Protein AF-A0A090E0K5-F1 (afdb_monomer)

Radius of gyration: 21.13 Å; Cα contacts (8 Å, |Δi|>4): 98; chains: 1; bounding box: 53×40×54 Å

Structure (mmCIF, N/CA/C/O backbone):
data_AF-A0A090E0K5-F1
#
_entry.id   AF-A0A090E0K5-F1
#
loop_
_atom_site.group_PDB
_atom_site.id
_atom_site.type_symbol
_atom_site.label_atom_id
_atom_site.label_alt_id
_atom_site.label_comp_id
_atom_site.label_asym_id
_atom_site.label_entity_id
_atom_site.label_seq_id
_atom_site.pdbx_PDB_ins_code
_atom_site.Cartn_x
_atom_site.Cartn_y
_atom_site.Cartn_z
_atom_site.occupancy
_atom_site.B_iso_or_equiv
_atom_site.auth_seq_id
_atom_site.auth_comp_id
_atom_site.auth_asym_id
_atom_site.auth_atom_id
_atom_site.pdbx_PDB_model_num
ATOM 1 N N . MET A 1 1 ? -35.723 11.360 20.457 1.00 36.31 1 MET A N 1
ATOM 2 C CA . MET A 1 1 ? -34.484 10.671 20.884 1.00 36.31 1 MET A CA 1
ATOM 3 C C . MET A 1 1 ? -33.407 11.726 21.116 1.00 36.31 1 MET A C 1
ATOM 5 O O . MET A 1 1 ? -32.764 12.157 20.170 1.00 36.31 1 MET A O 1
ATOM 9 N N . ALA A 1 2 ? -33.311 12.247 22.342 1.00 37.19 2 ALA A N 1
ATOM 10 C CA . ALA A 1 2 ? -32.417 13.352 22.689 1.00 37.19 2 ALA A CA 1
ATOM 11 C C . ALA A 1 2 ? -30.976 12.847 22.875 1.00 37.19 2 ALA A C 1
ATOM 13 O O . ALA A 1 2 ? -30.721 11.990 23.718 1.00 37.19 2 ALA A O 1
ATOM 14 N N . GLY A 1 3 ? -30.039 13.375 22.085 1.00 41.12 3 GLY A N 1
ATOM 15 C CA . GLY A 1 3 ? -28.610 13.133 22.258 1.00 41.12 3 GLY A CA 1
ATOM 16 C C . GLY A 1 3 ? -28.070 13.953 23.426 1.00 41.12 3 GLY A C 1
ATOM 17 O O . GLY A 1 3 ? -28.142 15.181 23.412 1.00 41.12 3 GLY A O 1
ATOM 18 N N . ALA A 1 4 ? -27.518 13.285 24.437 1.00 50.44 4 ALA A N 1
ATOM 19 C CA . ALA A 1 4 ? -26.828 13.937 25.540 1.00 50.44 4 ALA A CA 1
ATOM 20 C C . ALA A 1 4 ? -25.561 14.640 25.019 1.00 50.44 4 ALA A C 1
ATOM 22 O O . ALA A 1 4 ? -24.502 14.028 24.881 1.00 50.44 4 ALA A O 1
ATOM 23 N N . GLN A 1 5 ? -25.653 15.942 24.738 1.00 51.16 5 GLN A N 1
ATOM 24 C CA . GLN A 1 5 ? -24.487 16.806 24.550 1.00 51.16 5 GLN A CA 1
ATOM 25 C C . GLN A 1 5 ? -23.802 17.009 25.910 1.00 51.16 5 GLN A C 1
ATOM 27 O O . GLN A 1 5 ? -23.955 18.023 26.588 1.00 51.16 5 GLN A O 1
ATOM 32 N N . GLY A 1 6 ? -23.083 15.977 26.351 1.00 51.41 6 GLY A N 1
ATOM 33 C CA . GLY A 1 6 ? -22.316 15.989 27.588 1.00 51.41 6 GLY A CA 1
ATOM 34 C C . GLY A 1 6 ? -21.228 17.065 27.559 1.00 51.41 6 GLY A C 1
ATOM 35 O O . GLY A 1 6 ? -20.588 17.306 26.535 1.00 51.41 6 GLY A O 1
ATOM 36 N N . LYS A 1 7 ? -20.993 17.692 28.718 1.00 59.66 7 LYS A N 1
ATOM 37 C CA . LYS A 1 7 ? -19.996 18.744 29.005 1.00 59.66 7 LYS A CA 1
ATOM 38 C C . LYS A 1 7 ? -18.533 18.258 28.886 1.00 59.66 7 LYS A C 1
ATOM 40 O O . LYS A 1 7 ? -17.721 18.507 29.772 1.00 59.66 7 LYS A O 1
ATOM 45 N N . ILE A 1 8 ? -18.172 17.567 27.806 1.00 58.88 8 ILE A N 1
ATOM 46 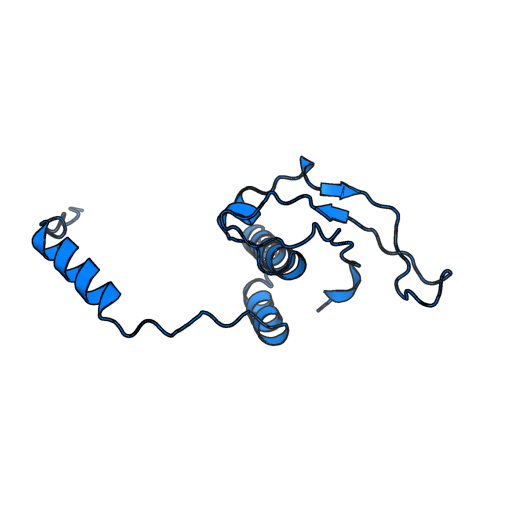C CA . ILE A 1 8 ? -16.827 17.005 27.566 1.00 58.88 8 ILE A CA 1
ATOM 47 C C . ILE A 1 8 ? -15.886 18.055 26.931 1.00 58.88 8 ILE A C 1
ATOM 49 O O . ILE A 1 8 ? -14.670 17.887 26.878 1.00 58.88 8 ILE A O 1
ATOM 53 N N . GLN A 1 9 ? -16.426 19.197 26.496 1.00 57.66 9 GLN A N 1
ATOM 54 C CA . GLN A 1 9 ? -15.669 20.285 25.860 1.00 57.66 9 GLN A CA 1
ATOM 55 C C . GLN A 1 9 ? -15.094 21.323 26.843 1.00 57.66 9 GLN A C 1
ATOM 57 O O . GLN A 1 9 ? -14.633 22.382 26.428 1.00 57.66 9 GLN A O 1
ATOM 62 N N . ARG A 1 10 ? -15.098 21.060 28.158 1.00 63.25 10 ARG A N 1
ATOM 63 C CA . ARG A 1 10 ? -14.445 21.959 29.125 1.00 63.25 10 ARG A CA 1
ATOM 64 C C . ARG A 1 10 ? -12.927 21.916 28.917 1.00 63.25 10 ARG A C 1
ATOM 66 O O . ARG A 1 10 ? -12.338 20.837 28.917 1.00 63.25 10 ARG A O 1
ATOM 73 N N . ALA A 1 11 ? -12.290 23.081 28.774 1.00 67.88 11 ALA A N 1
ATOM 74 C CA . ALA A 1 11 ? -10.861 23.206 28.455 1.00 67.88 11 ALA A CA 1
ATOM 75 C C . ALA A 1 11 ? -9.943 22.388 29.388 1.00 67.88 11 ALA A C 1
ATOM 77 O O . ALA A 1 11 ? -8.974 21.792 28.920 1.00 67.88 11 ALA A O 1
ATOM 78 N N . GLY A 1 12 ? -10.297 22.285 30.677 1.00 71.50 12 GLY A N 1
ATOM 79 C CA . GLY A 1 12 ? -9.576 21.480 31.673 1.00 71.50 12 GLY A CA 1
ATOM 80 C C . GLY A 1 12 ? -9.653 19.961 31.457 1.00 71.50 12 GLY A C 1
ATOM 81 O O . GLY A 1 12 ? -8.705 19.240 31.746 1.00 71.50 12 GLY A O 1
ATOM 82 N N . LEU A 1 13 ? -10.753 19.455 30.894 1.00 71.69 13 LEU A N 1
ATOM 83 C CA . LEU A 1 13 ? -10.902 18.034 30.560 1.00 71.69 13 LEU A CA 1
ATOM 84 C C . LEU A 1 13 ? -10.087 17.679 29.313 1.00 71.69 13 LEU A C 1
ATOM 86 O O . LEU A 1 13 ? -9.411 16.655 29.276 1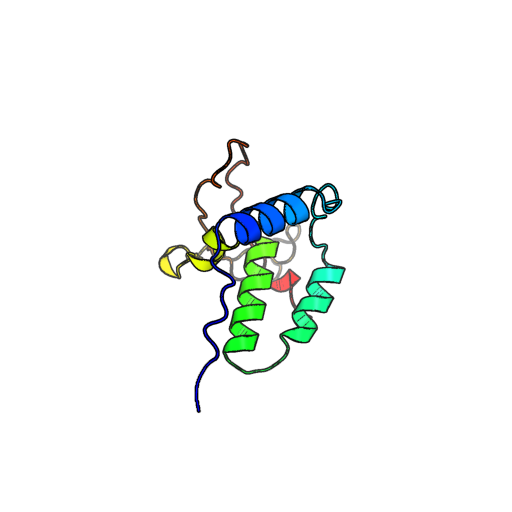.00 71.69 13 LEU A O 1
ATOM 90 N N . GLN A 1 14 ? -10.082 18.559 28.312 1.00 70.94 14 GLN A N 1
ATOM 91 C CA . GLN A 1 14 ? -9.277 18.380 27.101 1.00 70.94 14 GLN A CA 1
ATOM 92 C C . GLN A 1 14 ? -7.771 18.459 27.390 1.00 70.94 14 GLN A C 1
ATOM 94 O O . GLN A 1 14 ? -6.986 17.711 26.802 1.00 70.94 14 GLN A O 1
ATOM 99 N N . SER A 1 15 ? -7.346 19.338 28.304 1.00 75.44 15 SER A N 1
ATOM 100 C CA . SER A 1 15 ? -5.952 19.392 28.755 1.00 75.44 15 SER A CA 1
ATOM 101 C C . SER A 1 15 ? -5.571 18.154 29.568 1.00 75.44 15 SER A C 1
ATOM 103 O O . SER A 1 15 ? -4.506 17.593 29.312 1.00 75.44 15 SER A O 1
ATOM 105 N N . ALA A 1 16 ? -6.453 17.661 30.443 1.00 77.50 16 ALA A N 1
ATOM 106 C CA . ALA A 1 16 ? -6.251 16.410 31.174 1.00 77.50 16 ALA A CA 1
ATOM 107 C C . ALA A 1 16 ? -6.127 15.197 30.233 1.00 77.50 16 ALA A C 1
ATOM 109 O O . ALA A 1 16 ? -5.188 14.418 30.373 1.00 77.50 16 ALA A O 1
ATOM 110 N N . PHE A 1 17 ? -6.979 15.077 29.206 1.00 71.06 17 PHE A N 1
ATOM 111 C CA . PHE A 1 17 ? -6.858 14.027 28.183 1.00 71.06 17 PHE A CA 1
ATOM 112 C C . PHE A 1 17 ? -5.547 14.123 27.396 1.00 71.06 17 PHE A C 1
ATOM 114 O O . PHE A 1 17 ? -4.884 13.111 27.160 1.00 71.06 17 PHE A O 1
ATOM 121 N N . LYS A 1 18 ? -5.129 15.334 27.008 1.00 72.06 18 LYS A N 1
ATOM 122 C CA . LYS A 1 18 ? -3.832 15.546 26.347 1.00 72.06 18 LYS A CA 1
ATOM 123 C C . LYS A 1 18 ? -2.673 15.147 27.258 1.00 72.06 18 LYS A C 1
ATOM 125 O O . LYS A 1 18 ? -1.746 14.493 26.781 1.00 72.06 18 LYS A O 1
ATOM 130 N N . LEU A 1 19 ? -2.729 15.497 28.541 1.00 76.44 19 LEU A N 1
ATOM 131 C CA . LEU A 1 19 ? -1.700 15.149 29.516 1.00 76.44 19 LEU A CA 1
ATOM 132 C C . LEU A 1 19 ? -1.642 13.632 29.733 1.00 76.44 19 LEU A C 1
ATOM 134 O O . LEU A 1 19 ? -0.573 13.047 29.597 1.00 76.44 19 LEU A O 1
ATOM 138 N N . ALA A 1 20 ? -2.792 12.981 29.918 1.00 74.06 20 ALA A N 1
ATOM 139 C CA . ALA A 1 20 ? -2.907 11.528 30.024 1.00 74.06 20 ALA A CA 1
ATOM 140 C C . ALA A 1 20 ? -2.382 10.810 28.767 1.00 74.06 20 ALA A C 1
ATOM 142 O O . ALA A 1 20 ? -1.651 9.830 28.869 1.00 74.06 20 ALA A O 1
ATOM 143 N N . SER A 1 21 ? -2.664 11.334 27.569 1.00 67.12 21 SER A N 1
ATOM 144 C CA . SER A 1 21 ? -2.170 10.759 26.306 1.00 67.12 21 SER A CA 1
ATOM 145 C C . SER A 1 21 ? -0.647 10.849 26.130 1.00 67.12 21 SER A C 1
ATOM 147 O O . SER A 1 21 ? -0.065 10.054 25.391 1.00 67.12 21 SER A O 1
ATOM 149 N N . ARG A 1 22 ? -0.004 11.830 26.780 1.00 63.81 22 ARG A N 1
ATOM 150 C CA . ARG A 1 22 ? 1.456 12.017 26.788 1.00 63.81 22 ARG A CA 1
ATOM 151 C C . ARG A 1 22 ? 2.127 11.229 27.911 1.00 63.81 22 ARG A C 1
ATOM 153 O O . ARG A 1 22 ? 3.234 10.748 27.707 1.00 63.81 22 ARG A O 1
ATOM 160 N N . ALA A 1 23 ? 1.462 11.135 29.063 1.00 67.38 23 ALA A N 1
ATOM 161 C CA . ALA A 1 23 ? 1.920 10.405 30.241 1.00 67.38 23 ALA A CA 1
ATOM 162 C C . ALA A 1 23 ? 1.768 8.886 30.083 1.00 67.38 23 ALA A C 1
ATOM 164 O O . ALA A 1 23 ? 2.541 8.129 30.661 1.00 67.38 23 ALA A O 1
ATOM 165 N N . SER A 1 24 ? 0.808 8.436 29.266 1.00 62.28 24 SER A N 1
ATOM 166 C CA . SER A 1 24 ? 0.753 7.051 28.806 1.00 62.28 24 SER A CA 1
ATOM 167 C C . SER A 1 24 ? 2.103 6.691 28.191 1.00 62.28 24 SER A C 1
ATOM 169 O O . SER A 1 24 ? 2.575 7.384 27.285 1.00 62.28 24 SER A O 1
ATOM 171 N N . ALA A 1 25 ? 2.725 5.626 28.705 1.00 55.81 25 ALA A N 1
ATOM 172 C CA . ALA A 1 25 ? 3.984 5.079 28.223 1.00 55.81 25 ALA A CA 1
ATOM 173 C C . ALA A 1 25 ? 3.826 4.654 26.758 1.00 55.81 25 ALA A C 1
ATOM 175 O O . ALA A 1 25 ? 3.521 3.508 26.435 1.00 55.81 25 ALA A O 1
ATOM 176 N N . ARG A 1 26 ? 3.966 5.618 25.846 1.00 55.28 26 ARG A N 1
ATOM 177 C CA . ARG A 1 26 ? 3.783 5.396 24.422 1.00 55.28 26 ARG A CA 1
ATOM 178 C C . ARG A 1 26 ? 4.926 4.491 23.975 1.00 55.28 26 ARG A C 1
ATOM 180 O O . ARG A 1 26 ? 6.078 4.925 24.065 1.00 55.28 26 ARG A O 1
ATOM 187 N N . PRO A 1 27 ? 4.648 3.264 23.502 1.00 59.97 27 PRO A N 1
ATOM 188 C CA . PRO A 1 27 ? 5.700 2.336 23.120 1.00 59.97 27 PRO A CA 1
ATOM 189 C C . PRO A 1 27 ? 6.652 3.021 22.132 1.00 59.97 27 PRO A C 1
ATOM 191 O O . PRO A 1 27 ? 6.224 3.638 21.148 1.00 59.97 27 PRO A O 1
ATOM 194 N N . ARG A 1 28 ? 7.948 2.988 22.466 1.00 57.31 28 ARG A N 1
ATOM 195 C CA . ARG A 1 28 ? 9.031 3.609 21.698 1.00 57.31 28 ARG A CA 1
ATOM 196 C C . ARG A 1 28 ? 9.086 2.968 20.313 1.00 57.31 28 ARG A C 1
ATOM 198 O O . ARG A 1 28 ? 9.583 1.862 20.156 1.00 57.31 28 ARG A O 1
ATOM 205 N N . GLY A 1 29 ? 8.586 3.702 19.320 1.00 57.50 29 GLY A N 1
ATOM 206 C CA . GLY A 1 29 ? 8.636 3.333 17.908 1.00 57.50 29 GLY A CA 1
ATOM 207 C C . GLY A 1 29 ? 7.615 2.263 17.521 1.00 57.50 29 GLY A C 1
ATOM 208 O O . GLY A 1 29 ? 7.494 1.216 18.146 1.00 57.50 29 GLY A O 1
ATOM 209 N N . ARG A 1 30 ? 6.871 2.512 16.443 1.00 65.06 30 ARG A N 1
ATOM 210 C CA . ARG A 1 30 ? 6.099 1.446 15.797 1.00 65.06 30 ARG A CA 1
ATOM 211 C C . ARG A 1 30 ? 7.085 0.598 15.001 1.00 65.06 30 ARG A C 1
ATOM 213 O O . ARG A 1 30 ? 7.792 1.151 14.160 1.00 65.06 30 ARG A O 1
ATOM 220 N N . LYS A 1 31 ? 7.146 -0.705 15.282 1.00 74.81 31 LYS A N 1
ATOM 221 C CA . LYS A 1 31 ? 7.887 -1.656 14.445 1.00 74.81 31 LYS A CA 1
ATOM 222 C C . LYS A 1 31 ? 7.289 -1.639 13.035 1.00 74.81 31 LYS A C 1
ATOM 224 O O . LYS A 1 31 ? 6.089 -1.403 12.877 1.00 74.81 31 LYS A O 1
ATOM 229 N N . ALA A 1 32 ? 8.133 -1.827 12.025 1.00 81.56 32 ALA A N 1
ATOM 230 C CA . ALA A 1 32 ? 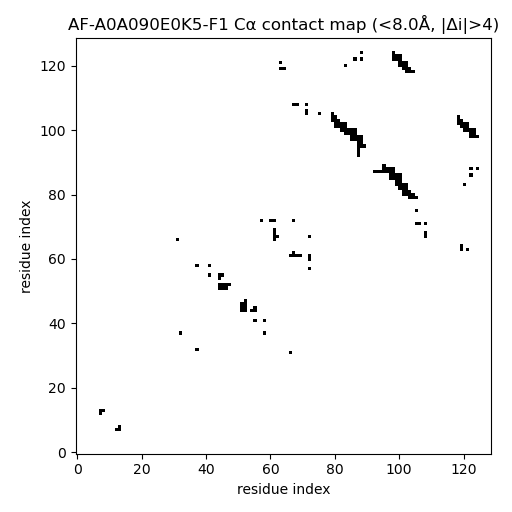7.653 -1.981 10.659 1.00 81.56 32 ALA A CA 1
ATOM 231 C C . ALA A 1 32 ? 6.792 -3.248 10.562 1.00 81.56 32 ALA A C 1
ATOM 233 O O . ALA A 1 32 ? 7.068 -4.239 11.236 1.00 81.56 32 ALA A O 1
ATOM 234 N N . VAL A 1 33 ? 5.747 -3.193 9.740 1.00 85.69 33 VAL A N 1
ATOM 235 C CA . VAL A 1 33 ? 4.957 -4.378 9.393 1.00 85.69 33 VAL A CA 1
ATOM 236 C C . VAL A 1 33 ? 5.845 -5.294 8.553 1.00 85.69 33 VAL A C 1
ATOM 238 O O . VAL A 1 33 ? 6.469 -4.827 7.602 1.00 85.69 33 VAL A O 1
ATOM 241 N N . THR A 1 34 ? 5.922 -6.568 8.920 1.00 89.88 34 THR A N 1
ATOM 242 C CA . THR A 1 34 ? 6.648 -7.625 8.202 1.00 89.88 34 THR A CA 1
ATOM 243 C C . THR A 1 34 ? 5.692 -8.441 7.323 1.00 89.88 34 THR A C 1
ATOM 245 O O . THR A 1 34 ? 4.472 -8.270 7.398 1.00 89.88 34 THR A O 1
ATOM 248 N N . ALA A 1 35 ? 6.231 -9.281 6.432 1.00 90.44 35 ALA A N 1
ATOM 249 C CA . ALA A 1 35 ? 5.442 -9.993 5.419 1.00 90.44 35 ALA A CA 1
ATOM 250 C C . ALA A 1 35 ? 4.388 -10.946 6.021 1.00 90.44 35 ALA A C 1
ATOM 252 O O . ALA A 1 35 ? 3.272 -11.030 5.521 1.00 90.44 35 ALA A O 1
ATOM 253 N N . ASP A 1 36 ? 4.710 -11.599 7.134 1.00 92.31 36 ASP A N 1
ATOM 254 C CA . ASP A 1 36 ? 3.825 -12.459 7.929 1.00 92.31 36 ASP A CA 1
ATOM 255 C C . ASP A 1 36 ? 2.641 -11.688 8.539 1.00 92.31 36 ASP A C 1
ATOM 257 O O . ASP A 1 36 ? 1.482 -12.113 8.460 1.00 92.31 36 ASP A O 1
ATOM 261 N N . ILE A 1 37 ? 2.915 -10.502 9.089 1.00 91.94 37 ILE A N 1
ATOM 262 C CA . ILE A 1 37 ? 1.876 -9.620 9.628 1.00 91.94 37 ILE A CA 1
ATOM 263 C C . ILE A 1 37 ? 0.984 -9.126 8.487 1.00 91.94 37 ILE A C 1
ATOM 265 O O . ILE A 1 37 ? -0.239 -9.128 8.619 1.00 91.94 37 ILE A O 1
ATOM 269 N N . LEU A 1 38 ? 1.572 -8.743 7.349 1.00 93.50 38 LEU A N 1
ATOM 270 C CA . LEU A 1 38 ? 0.810 -8.345 6.168 1.00 93.50 38 LEU A CA 1
ATOM 271 C C . LEU A 1 38 ? -0.093 -9.481 5.674 1.00 93.50 38 LEU A C 1
ATOM 273 O O . LEU A 1 38 ? -1.275 -9.242 5.453 1.00 93.50 38 LEU A O 1
ATOM 277 N N . ALA A 1 39 ? 0.421 -10.707 5.558 1.00 94.81 39 ALA A N 1
ATOM 278 C CA . ALA A 1 39 ? -0.371 -11.868 5.155 1.00 94.81 39 ALA A CA 1
ATOM 279 C C . ALA A 1 39 ? -1.573 -12.089 6.087 1.00 94.81 39 ALA A C 1
ATOM 281 O O . ALA A 1 39 ? -2.677 -12.375 5.630 1.00 94.81 39 ALA A O 1
ATOM 282 N N . THR A 1 40 ? -1.386 -11.879 7.392 1.00 95.06 40 THR A N 1
ATOM 283 C CA . THR A 1 40 ? -2.472 -11.954 8.380 1.00 95.06 40 THR A CA 1
ATOM 284 C C . THR A 1 40 ? -3.525 -10.864 8.160 1.00 95.06 40 THR A C 1
ATOM 286 O O . THR A 1 40 ? -4.718 -11.150 8.204 1.00 95.06 40 THR A O 1
ATOM 289 N N . LEU A 1 41 ? -3.112 -9.626 7.867 1.00 93.44 41 LEU A N 1
ATOM 290 C CA . LEU A 1 41 ? -4.038 -8.527 7.565 1.00 93.44 41 LEU A CA 1
ATOM 291 C C . LEU A 1 41 ? -4.815 -8.762 6.264 1.00 93.44 41 LEU A C 1
ATOM 293 O O . LEU A 1 41 ? -6.007 -8.482 6.210 1.00 93.44 41 LEU A O 1
ATOM 297 N N . LEU A 1 42 ? -4.169 -9.313 5.233 1.00 95.12 42 LEU A N 1
ATOM 298 C CA . LEU A 1 42 ? -4.820 -9.598 3.951 1.00 95.12 42 LEU A CA 1
ATOM 299 C C . LEU A 1 42 ? -5.929 -10.649 4.087 1.00 95.12 42 LEU A C 1
ATOM 301 O O . LEU A 1 42 ? -6.932 -10.550 3.386 1.00 95.12 42 LEU A O 1
ATOM 305 N N . LYS A 1 43 ? -5.804 -11.601 5.024 1.00 95.50 43 LYS A N 1
ATOM 306 C CA . LYS A 1 43 ? -6.875 -12.568 5.333 1.00 95.50 43 LYS A CA 1
ATOM 307 C C . LYS A 1 43 ? -8.142 -11.893 5.860 1.00 95.50 43 LYS A C 1
ATOM 309 O O . LYS A 1 43 ? -9.237 -12.370 5.584 1.00 95.50 43 LYS A O 1
ATOM 314 N N . ALA A 1 44 ? -8.010 -10.781 6.585 1.00 93.31 44 ALA A N 1
ATOM 315 C CA . ALA A 1 44 ? -9.163 -10.014 7.052 1.00 93.31 44 ALA A CA 1
ATOM 316 C C . ALA A 1 44 ? -9.877 -9.260 5.912 1.00 93.31 44 ALA A C 1
ATOM 318 O O . ALA A 1 44 ? -11.057 -8.955 6.039 1.00 93.31 44 ALA A O 1
ATOM 319 N N . CYS A 1 45 ? -9.183 -9.001 4.797 1.00 93.00 45 CYS A N 1
ATOM 320 C CA . CYS A 1 45 ? -9.704 -8.337 3.596 1.00 93.00 45 CYS A CA 1
ATOM 321 C C . CYS A 1 45 ? -9.922 -9.328 2.432 1.00 93.00 45 CYS A C 1
ATOM 323 O O . CYS A 1 45 ? -9.732 -8.971 1.271 1.00 93.00 45 CYS A O 1
ATOM 325 N N . ALA A 1 46 ? -10.255 -10.589 2.726 1.00 91.62 46 ALA A N 1
ATOM 326 C CA . ALA A 1 46 ? -10.366 -11.653 1.721 1.00 91.62 46 ALA A CA 1
ATOM 327 C C . ALA A 1 46 ? -11.731 -11.724 1.004 1.00 91.62 46 ALA A C 1
ATOM 329 O O . ALA A 1 46 ? -11.933 -12.611 0.179 1.00 91.62 46 ALA A O 1
ATOM 330 N N . GLY A 1 47 ? -12.672 -10.833 1.324 1.00 92.50 47 GLY A N 1
ATOM 331 C CA . GLY A 1 47 ? -13.987 -10.799 0.686 1.00 92.50 47 GLY A CA 1
ATOM 332 C C . GLY A 1 47 ? -13.966 -10.219 -0.732 1.00 92.50 47 GLY A C 1
ATOM 333 O O . GLY A 1 47 ? -13.016 -9.563 -1.153 1.00 92.50 47 GLY A O 1
ATOM 334 N N . GLU A 1 48 ? -15.058 -10.432 -1.463 1.00 92.12 48 GLU A N 1
ATOM 335 C CA . GLU A 1 48 ? -15.249 -9.914 -2.829 1.00 92.12 48 GLU A CA 1
ATOM 336 C C . GLU A 1 48 ? -15.944 -8.545 -2.862 1.00 92.12 48 GLU A C 1
ATOM 338 O O . GLU A 1 48 ? -16.210 -7.982 -3.924 1.00 92.12 48 GLU A O 1
ATOM 343 N N . LYS A 1 49 ? -16.259 -7.972 -1.695 1.00 95.31 49 LYS A N 1
ATOM 344 C CA . LYS A 1 49 ? -16.861 -6.641 -1.637 1.00 95.31 49 LYS A CA 1
ATOM 345 C C . LYS A 1 49 ? -15.839 -5.616 -2.116 1.00 95.31 49 LYS A C 1
ATOM 347 O O . LYS A 1 49 ? -14.653 -5.708 -1.810 1.00 95.31 49 LYS A O 1
ATOM 352 N N . LEU A 1 50 ? -16.319 -4.550 -2.757 1.00 95.69 50 LEU A N 1
ATOM 353 C CA . LEU A 1 50 ? -15.464 -3.443 -3.208 1.00 95.69 50 LEU A CA 1
ATOM 354 C C . LEU A 1 50 ? -14.600 -2.857 -2.080 1.00 95.69 50 LEU A C 1
ATOM 356 O O . LEU A 1 50 ? -13.489 -2.392 -2.326 1.00 95.69 50 LEU A O 1
ATOM 360 N N . ILE A 1 51 ? -15.102 -2.887 -0.843 1.00 95.25 51 ILE A N 1
ATOM 361 C CA . ILE A 1 51 ? -14.371 -2.400 0.327 1.00 95.25 51 ILE A CA 1
ATOM 362 C C . ILE A 1 51 ? -13.163 -3.285 0.660 1.00 95.25 51 ILE A C 1
ATOM 364 O O . ILE A 1 51 ? -12.091 -2.758 0.944 1.00 95.25 51 ILE A O 1
ATOM 368 N N . ASP A 1 52 ? -13.315 -4.602 0.536 1.00 94.75 52 ASP A N 1
ATOM 369 C CA . ASP A 1 52 ? -12.275 -5.584 0.832 1.00 94.75 52 ASP A CA 1
ATOM 370 C C . ASP A 1 52 ? -11.184 -5.529 -0.242 1.00 94.75 52 ASP A C 1
ATOM 372 O O . ASP A 1 52 ? -9.998 -5.444 0.077 1.00 94.75 52 ASP A O 1
ATOM 376 N N . VAL A 1 53 ? -11.585 -5.442 -1.518 1.00 94.31 53 VAL A N 1
ATOM 377 C CA . VAL A 1 53 ? -10.667 -5.248 -2.653 1.00 94.31 53 VAL A CA 1
ATOM 378 C C . VAL A 1 53 ? -9.872 -3.952 -2.494 1.00 94.31 53 VAL A C 1
ATOM 380 O O . VAL A 1 53 ? -8.649 -3.947 -2.645 1.00 94.31 53 VAL A O 1
ATOM 383 N N . ARG A 1 54 ? -10.540 -2.847 -2.136 1.00 93.12 54 ARG A N 1
ATOM 384 C CA . ARG A 1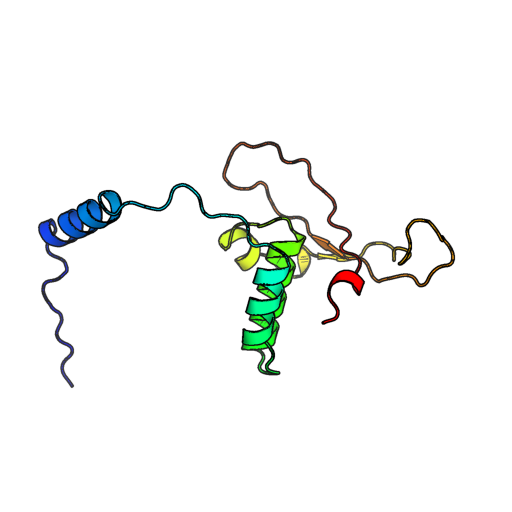 54 ? -9.882 -1.560 -1.878 1.00 93.12 54 ARG A CA 1
ATOM 385 C C . ARG A 1 54 ? -8.860 -1.681 -0.753 1.00 93.12 54 ARG A C 1
ATOM 387 O O . ARG A 1 54 ? -7.723 -1.242 -0.916 1.00 93.12 54 ARG A O 1
ATOM 394 N N . ASP A 1 55 ? -9.255 -2.248 0.379 1.00 94.00 55 ASP A N 1
ATOM 395 C CA . ASP A 1 55 ? -8.404 -2.319 1.564 1.00 94.00 55 ASP A CA 1
ATOM 396 C C . ASP A 1 55 ? -7.203 -3.247 1.322 1.00 94.00 55 ASP A C 1
ATOM 398 O O . ASP A 1 55 ? -6.073 -2.900 1.679 1.00 94.00 55 ASP A O 1
ATOM 402 N N . ARG A 1 56 ? -7.401 -4.350 0.587 1.00 94.44 56 ARG A N 1
ATOM 403 C CA . ARG A 1 56 ? -6.324 -5.223 0.106 1.00 94.44 56 ARG A CA 1
ATOM 404 C C . ARG A 1 56 ? -5.336 -4.460 -0.778 1.00 94.44 56 ARG A C 1
ATOM 406 O O . ARG A 1 56 ? -4.133 -4.489 -0.515 1.00 94.44 56 ARG A O 1
ATOM 413 N N . THR A 1 57 ? -5.825 -3.728 -1.780 1.00 92.75 57 THR A N 1
ATOM 414 C C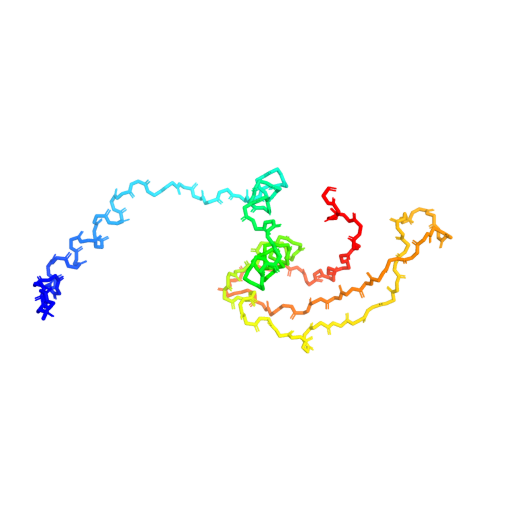A . THR A 1 57 ? -4.976 -2.924 -2.672 1.00 92.75 57 THR A CA 1
ATOM 415 C C . THR A 1 57 ? -4.216 -1.842 -1.906 1.00 92.75 57 THR A C 1
ATOM 417 O O . THR A 1 57 ? -3.024 -1.644 -2.149 1.00 92.75 57 THR A O 1
ATOM 420 N N . LEU A 1 58 ? -4.848 -1.175 -0.935 1.00 91.94 58 LEU A N 1
ATOM 421 C CA . LEU A 1 58 ? -4.195 -0.162 -0.100 1.00 91.94 58 LEU A CA 1
ATOM 422 C C . LEU A 1 58 ? -3.065 -0.756 0.750 1.00 91.94 58 LEU A C 1
ATOM 424 O O . LEU A 1 58 ? -1.987 -0.160 0.826 1.00 91.94 58 LEU A O 1
ATOM 428 N N . LEU A 1 59 ? -3.285 -1.922 1.364 1.00 92.44 59 LEU A N 1
ATOM 429 C CA . LEU A 1 59 ? -2.272 -2.619 2.162 1.00 92.44 59 LEU A CA 1
ATOM 430 C C . LEU A 1 59 ? -1.067 -3.031 1.309 1.00 92.44 59 LEU A C 1
ATOM 432 O O . LEU A 1 59 ? 0.074 -2.736 1.674 1.00 92.44 59 LEU A O 1
ATOM 436 N N . LEU A 1 60 ? -1.321 -3.651 0.154 1.00 92.44 60 LEU A N 1
ATOM 437 C CA . LEU A 1 60 ? -0.279 -4.089 -0.776 1.00 92.44 60 LEU A CA 1
ATOM 438 C C . LEU A 1 60 ? 0.525 -2.909 -1.324 1.00 92.44 60 LEU A C 1
ATOM 440 O O . LEU A 1 60 ? 1.755 -2.906 -1.255 1.00 92.44 60 LEU A O 1
ATOM 444 N N . THR A 1 61 ? -0.159 -1.862 -1.785 1.00 90.69 61 THR A N 1
ATOM 445 C CA . THR A 1 61 ? 0.484 -0.664 -2.346 1.00 90.69 61 THR A CA 1
ATOM 446 C C . THR A 1 61 ? 1.334 0.053 -1.296 1.00 90.69 61 THR A C 1
ATOM 448 O O . THR A 1 61 ? 2.473 0.451 -1.563 1.00 90.69 61 THR A O 1
ATOM 451 N N . ALA A 1 62 ? 0.827 0.201 -0.068 1.00 90.50 62 ALA A N 1
ATOM 452 C CA . ALA A 1 62 ? 1.566 0.834 1.022 1.00 90.50 62 ALA A CA 1
ATOM 453 C C . ALA A 1 62 ? 2.820 0.038 1.419 1.00 90.50 62 ALA A C 1
ATOM 455 O O . ALA A 1 62 ? 3.857 0.638 1.713 1.00 90.50 62 ALA A O 1
ATOM 456 N N . PHE A 1 63 ? 2.739 -1.295 1.414 1.00 91.19 63 PHE A N 1
ATOM 457 C CA . PHE A 1 63 ? 3.869 -2.164 1.726 1.00 91.19 63 PHE A CA 1
ATOM 458 C C . PHE A 1 63 ? 4.925 -2.153 0.612 1.00 91.19 63 PHE A C 1
ATOM 460 O O . PHE A 1 63 ? 6.090 -1.864 0.884 1.00 91.19 63 PHE A O 1
ATOM 467 N N . ALA A 1 64 ? 4.515 -2.366 -0.643 1.00 88.88 64 ALA A N 1
ATOM 468 C CA . ALA A 1 64 ? 5.404 -2.407 -1.809 1.00 88.88 64 ALA A CA 1
ATOM 469 C C . ALA A 1 64 ? 6.161 -1.085 -2.039 1.00 88.88 64 ALA A C 1
ATOM 471 O O . ALA A 1 64 ? 7.326 -1.079 -2.431 1.00 88.88 64 ALA A O 1
ATOM 472 N N . SER A 1 65 ? 5.530 0.047 -1.715 1.00 87.00 65 SER A N 1
ATOM 473 C CA . SER A 1 65 ? 6.139 1.385 -1.793 1.00 87.00 65 SER A CA 1
ATOM 474 C C . SER A 1 65 ? 7.070 1.739 -0.615 1.00 87.00 65 SER A C 1
ATOM 476 O O . SER A 1 65 ? 7.585 2.865 -0.523 1.00 87.00 65 SER A O 1
ATOM 478 N N . GLY A 1 66 ? 7.300 0.797 0.306 1.00 85.69 66 GLY A N 1
ATOM 479 C CA . GLY A 1 66 ? 8.218 0.947 1.435 1.00 85.69 66 GLY A CA 1
ATOM 480 C C . GLY A 1 66 ? 7.615 1.652 2.650 1.00 85.69 66 GLY A C 1
ATOM 481 O O . GLY A 1 66 ? 8.299 2.441 3.302 1.00 85.69 66 GLY A O 1
ATOM 482 N N . GLY A 1 67 ? 6.337 1.409 2.952 1.00 83.62 67 GLY A N 1
ATOM 483 C CA . GLY A 1 67 ? 5.689 1.904 4.171 1.00 83.62 67 GLY A CA 1
ATOM 484 C C . GLY A 1 67 ? 5.344 3.392 4.114 1.00 83.62 67 GLY A C 1
ATOM 485 O O . GLY A 1 67 ? 5.611 4.147 5.055 1.00 83.62 67 GLY A O 1
ATOM 486 N N . ARG A 1 68 ? 4.772 3.836 2.992 1.00 85.38 68 ARG A N 1
ATOM 487 C CA . ARG A 1 68 ? 4.374 5.237 2.783 1.00 85.38 68 ARG A CA 1
ATOM 488 C C . ARG A 1 68 ? 3.326 5.681 3.791 1.00 85.38 68 ARG A C 1
ATOM 490 O O . ARG A 1 68 ? 2.576 4.886 4.360 1.00 85.38 68 ARG A O 1
ATOM 497 N N . ARG A 1 69 ? 3.258 6.991 4.035 1.00 84.06 69 ARG A N 1
ATOM 498 C CA . ARG A 1 69 ? 2.266 7.536 4.965 1.00 84.06 69 ARG A CA 1
ATOM 499 C C . ARG A 1 69 ? 0.866 7.342 4.403 1.00 84.06 69 ARG A C 1
ATOM 501 O O . ARG A 1 69 ? 0.639 7.518 3.212 1.00 84.06 69 ARG A O 1
ATOM 508 N N . ARG A 1 70 ? -0.095 7.114 5.298 1.00 88.44 70 ARG A N 1
ATOM 509 C CA . ARG A 1 70 ? -1.521 6.989 4.954 1.00 88.44 70 ARG A CA 1
ATOM 510 C C . ARG A 1 70 ? -2.030 8.133 4.075 1.00 88.44 70 ARG A C 1
ATOM 512 O O . ARG A 1 70 ? -2.762 7.876 3.137 1.00 88.44 70 ARG A O 1
ATOM 519 N N . SER A 1 71 ? -1.617 9.373 4.348 1.00 87.62 71 SER A N 1
ATOM 520 C CA . SER A 1 71 ? -2.020 10.543 3.555 1.00 87.62 71 SER A CA 1
ATOM 521 C C . SER A 1 71 ? -1.433 10.562 2.143 1.00 87.62 71 SER A C 1
ATOM 523 O O . SER A 1 71 ? -2.016 11.179 1.269 1.00 87.62 71 SER A O 1
ATOM 525 N N . GLU A 1 72 ? -0.273 9.935 1.928 1.00 87.06 72 GLU A N 1
ATOM 526 C CA . GLU A 1 72 ? 0.341 9.829 0.598 1.00 87.06 72 GLU A CA 1
ATOM 52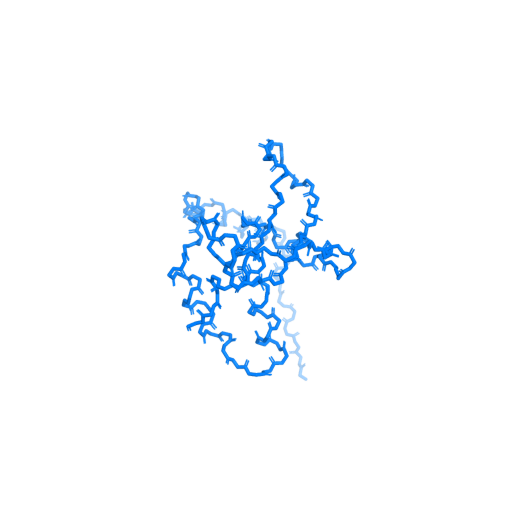7 C C . GLU A 1 72 ? -0.381 8.757 -0.222 1.00 87.06 72 GLU A C 1
ATOM 529 O O . GLU A 1 72 ? -0.752 9.007 -1.360 1.00 87.06 72 GLU A O 1
ATOM 534 N N . ILE A 1 73 ? -0.651 7.598 0.386 1.00 89.44 73 ILE A N 1
ATOM 535 C CA . ILE A 1 73 ? -1.376 6.502 -0.269 1.00 89.44 73 ILE A CA 1
ATOM 536 C C . ILE A 1 73 ? -2.840 6.871 -0.538 1.00 89.44 73 ILE A C 1
ATOM 538 O O . ILE A 1 73 ? -3.338 6.610 -1.622 1.00 89.44 73 ILE A O 1
ATOM 542 N N . ALA A 1 74 ? -3.526 7.524 0.404 1.00 87.81 74 ALA A N 1
ATOM 543 C CA . ALA A 1 74 ? -4.922 7.933 0.222 1.00 87.81 74 ALA A CA 1
ATOM 544 C C . ALA A 1 74 ? -5.107 9.033 -0.839 1.00 87.81 74 ALA A C 1
ATOM 546 O O . ALA A 1 74 ? -6.213 9.214 -1.336 1.00 87.81 74 ALA A O 1
ATOM 547 N N . ALA A 1 75 ? -4.047 9.782 -1.155 1.00 88.94 75 ALA A N 1
ATOM 548 C CA . ALA A 1 75 ? -4.056 10.802 -2.200 1.00 88.94 75 ALA A CA 1
ATOM 549 C C . ALA A 1 75 ? -3.543 10.279 -3.552 1.00 88.94 75 ALA A C 1
ATOM 551 O O . ALA A 1 75 ? -3.528 11.048 -4.511 1.00 88.94 75 ALA A O 1
ATOM 552 N N . LEU A 1 76 ? -3.102 9.015 -3.624 1.00 88.38 76 LEU A N 1
ATOM 553 C CA . LEU A 1 76 ? -2.618 8.400 -4.855 1.00 88.38 76 LEU A CA 1
ATOM 554 C C . LEU A 1 76 ? -3.759 8.311 -5.867 1.00 88.38 76 LEU A C 1
ATOM 556 O O . LEU A 1 76 ? -4.837 7.804 -5.554 1.00 88.38 76 LEU A O 1
ATOM 560 N N . ARG A 1 77 ? -3.501 8.784 -7.082 1.00 89.00 77 ARG A N 1
ATOM 561 C CA . ARG A 1 77 ? -4.450 8.714 -8.192 1.00 89.00 77 ARG A CA 1
ATOM 562 C C . ARG 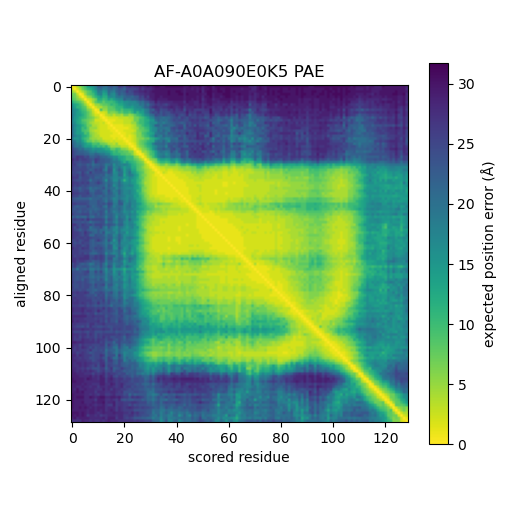A 1 77 ? -3.955 7.792 -9.299 1.00 89.00 77 ARG A C 1
ATOM 564 O O . ARG A 1 77 ? -2.757 7.526 -9.396 1.00 89.00 77 ARG A O 1
ATOM 571 N N . ALA A 1 78 ? -4.879 7.333 -10.139 1.00 87.56 78 ALA A N 1
ATOM 572 C CA . ALA A 1 78 ? -4.567 6.431 -11.242 1.00 87.56 78 ALA A CA 1
ATOM 573 C C . ALA A 1 78 ? -3.593 7.062 -12.250 1.00 87.56 78 ALA A C 1
ATOM 575 O O . ALA A 1 78 ? -2.725 6.371 -12.763 1.00 87.56 78 ALA A O 1
ATOM 576 N N . GLU A 1 79 ? -3.638 8.382 -12.449 1.00 89.44 79 GLU A N 1
ATOM 577 C CA . GLU A 1 79 ? -2.760 9.092 -13.394 1.00 89.44 79 GLU A CA 1
ATOM 578 C C . GLU A 1 79 ? -1.292 9.135 -12.931 1.00 89.44 79 GLU A C 1
ATOM 580 O O . GLU A 1 79 ? -0.398 9.530 -13.676 1.00 89.44 79 GLU A O 1
ATOM 585 N N . GLN A 1 80 ? -1.026 8.757 -11.678 1.00 88.50 80 GLN A N 1
ATOM 586 C CA . GLN A 1 80 ? 0.328 8.642 -11.137 1.00 88.50 80 GLN A CA 1
ATOM 587 C C . GLN A 1 80 ? 0.933 7.246 -11.339 1.00 88.50 80 GLN A C 1
ATOM 589 O O . GLN A 1 80 ? 2.101 7.046 -10.982 1.00 88.50 80 GLN A O 1
ATOM 594 N N . LEU A 1 81 ? 0.155 6.298 -11.874 1.00 88.38 81 LEU A N 1
ATOM 595 C CA . LEU A 1 81 ? 0.634 5.007 -12.350 1.00 88.38 81 LEU A CA 1
ATOM 596 C C . LEU A 1 81 ? 1.200 5.199 -13.756 1.00 88.38 81 LEU A C 1
ATOM 598 O O . LEU A 1 81 ? 0.559 5.795 -14.617 1.00 88.38 81 LEU A O 1
ATOM 602 N N . LYS A 1 82 ? 2.411 4.703 -13.979 1.00 90.19 82 LYS A N 1
ATOM 603 C CA . LYS A 1 82 ? 3.025 4.661 -15.303 1.00 90.19 82 LYS A CA 1
ATOM 604 C C . LYS A 1 82 ? 3.323 3.226 -15.671 1.00 90.19 82 LYS A C 1
ATOM 606 O O . LYS A 1 82 ? 4.072 2.562 -14.946 1.00 90.19 82 LYS A O 1
ATOM 611 N N . ASP A 1 83 ? 2.795 2.812 -16.813 1.00 89.94 83 ASP A N 1
ATOM 612 C CA . ASP A 1 83 ? 3.194 1.576 -17.467 1.00 89.94 83 ASP A CA 1
ATOM 613 C C . ASP A 1 83 ? 4.700 1.584 -17.730 1.00 89.94 83 ASP A C 1
ATOM 615 O O . ASP A 1 83 ? 5.320 2.616 -18.020 1.00 89.94 83 ASP A O 1
ATOM 619 N N . GLN A 1 84 ? 5.302 0.427 -17.520 1.00 89.62 84 GLN A N 1
ATOM 620 C CA . GLN A 1 84 ? 6.698 0.146 -17.801 1.00 89.62 84 GLN A CA 1
ATOM 621 C C . GLN A 1 84 ? 6.773 -1.108 -18.659 1.00 89.62 84 GLN A C 1
ATOM 623 O O . GLN A 1 84 ? 5.835 -1.909 -18.699 1.00 89.62 84 GLN A O 1
ATOM 628 N N . ASP A 1 85 ? 7.918 -1.293 -19.305 1.00 87.44 85 ASP A N 1
ATOM 629 C CA . ASP A 1 85 ? 8.177 -2.519 -20.041 1.00 87.44 85 ASP A CA 1
ATOM 630 C C . ASP A 1 85 ? 8.053 -3.727 -19.112 1.00 87.44 85 ASP A C 1
ATOM 632 O O . ASP A 1 85 ? 8.448 -3.696 -17.938 1.00 87.44 85 ASP A O 1
ATOM 636 N N . SER A 1 86 ? 7.462 -4.795 -19.646 1.00 86.50 86 SER A N 1
ATOM 637 C CA . SER A 1 86 ? 7.276 -6.024 -18.886 1.00 86.50 86 SER A CA 1
ATOM 638 C C . SER A 1 86 ? 8.637 -6.602 -18.505 1.00 86.50 86 SER A C 1
ATOM 640 O O . SER A 1 86 ? 9.540 -6.687 -19.339 1.00 86.50 86 SER A O 1
ATOM 642 N N . VAL A 1 87 ? 8.786 -6.994 -17.242 1.00 85.56 87 VAL A N 1
ATOM 643 C CA . VAL A 1 87 ? 10.048 -7.511 -16.696 1.00 85.56 87 VAL A CA 1
ATOM 644 C C . VAL A 1 87 ? 10.008 -9.034 -16.600 1.00 85.56 87 VAL A C 1
ATOM 646 O O . VAL A 1 87 ? 8.976 -9.562 -16.188 1.00 85.56 87 VAL A O 1
ATOM 649 N N . PRO A 1 88 ? 11.103 -9.742 -16.931 1.00 86.69 88 PRO A N 1
ATOM 650 C CA . PRO A 1 88 ? 11.194 -11.188 -16.728 1.00 86.69 88 PRO A CA 1
ATOM 651 C C . PRO A 1 88 ? 10.936 -11.572 -15.263 1.00 86.69 88 PRO A C 1
ATOM 653 O O . PRO A 1 88 ? 11.377 -10.863 -14.349 1.00 86.69 88 PRO A O 1
ATOM 656 N N . VAL A 1 89 ? 10.221 -12.680 -15.038 1.00 86.50 89 VAL A N 1
ATOM 657 C CA . VAL A 1 89 ? 9.952 -13.237 -13.698 1.00 86.50 89 VAL A CA 1
ATOM 658 C C . VAL A 1 89 ? 11.262 -13.540 -12.975 1.00 86.50 89 VAL A C 1
ATOM 660 O O . VAL A 1 89 ? 11.430 -13.152 -11.813 1.00 86.50 89 VAL A O 1
ATOM 663 N N . ASP A 1 90 ? 12.193 -14.207 -13.663 1.00 84.19 90 ASP A N 1
ATOM 664 C CA . ASP A 1 90 ? 13.535 -14.457 -13.154 1.00 84.19 90 ASP A CA 1
ATOM 665 C C . ASP A 1 90 ? 14.513 -13.437 -13.758 1.00 84.19 90 ASP A C 1
ATOM 667 O O . ASP A 1 90 ? 14.769 -13.456 -14.962 1.00 84.19 90 ASP A O 1
ATOM 671 N N . PRO A 1 91 ? 15.127 -12.559 -12.945 1.00 80.69 91 PRO A N 1
ATOM 672 C CA . PRO A 1 91 ? 16.138 -11.621 -13.423 1.00 80.69 91 PRO A CA 1
ATOM 673 C C . PRO A 1 91 ? 17.353 -12.279 -14.092 1.00 80.69 91 PRO A C 1
ATOM 675 O O . PRO A 1 91 ? 18.120 -11.581 -14.754 1.00 80.69 91 PRO A O 1
ATOM 678 N N . LYS A 1 92 ? 17.586 -13.577 -13.858 1.00 84.75 92 LYS A N 1
ATOM 679 C CA . LYS A 1 92 ? 18.717 -14.330 -14.416 1.00 84.75 92 LYS A CA 1
ATOM 680 C C . LYS A 1 92 ? 18.390 -15.037 -15.729 1.00 84.75 92 LYS A C 1
ATOM 682 O O . LYS A 1 92 ? 19.327 -15.414 -16.426 1.00 84.75 92 LYS A O 1
ATOM 687 N N . ASP A 1 93 ? 17.110 -15.197 -16.055 1.00 87.44 93 ASP A N 1
ATOM 688 C CA . ASP A 1 93 ? 16.648 -15.841 -17.282 1.00 87.44 93 ASP A CA 1
ATOM 689 C C . ASP A 1 93 ? 15.868 -14.828 -18.145 1.00 87.44 93 ASP A C 1
ATOM 691 O O . ASP A 1 93 ? 14.705 -14.524 -17.853 1.00 87.44 93 ASP A O 1
ATOM 695 N N . PRO A 1 94 ? 16.494 -14.261 -19.195 1.00 79.25 94 PRO A N 1
ATOM 696 C CA . PRO A 1 94 ? 15.877 -13.232 -20.030 1.00 79.25 94 PRO A CA 1
ATOM 697 C C . PRO A 1 94 ? 14.705 -13.739 -20.887 1.00 79.25 94 PRO A C 1
ATOM 699 O O . PRO A 1 94 ? 13.909 -12.906 -21.338 1.00 79.25 94 PRO A O 1
ATOM 702 N N . ASP A 1 95 ? 14.588 -15.057 -21.079 1.00 83.69 95 ASP A N 1
ATOM 703 C CA . ASP A 1 95 ? 13.511 -15.705 -21.839 1.00 83.69 95 ASP A CA 1
ATOM 704 C C . ASP A 1 95 ? 12.369 -16.200 -20.936 1.00 83.69 95 ASP A C 1
ATOM 706 O O . ASP A 1 95 ? 11.366 -16.728 -21.424 1.00 83.69 95 ASP A O 1
ATOM 710 N N . SER A 1 96 ? 12.486 -15.999 -19.618 1.00 83.88 96 SER A N 1
ATOM 711 C CA . SER A 1 96 ? 11.408 -16.303 -18.680 1.00 83.88 96 SER A CA 1
ATOM 712 C C . SER A 1 96 ? 10.155 -15.460 -18.953 1.00 83.88 96 SER A C 1
ATOM 714 O O . SER A 1 96 ? 10.209 -14.384 -19.563 1.00 83.88 96 SER A O 1
ATOM 716 N N . GLU A 1 97 ? 9.001 -15.963 -18.495 1.00 88.12 97 GLU A N 1
ATOM 717 C CA . GLU A 1 97 ? 7.713 -15.276 -18.617 1.00 88.12 97 GLU A CA 1
ATOM 718 C C . GLU A 1 97 ? 7.845 -13.809 -18.178 1.00 88.12 97 GLU A C 1
ATOM 720 O O . GLU A 1 97 ? 8.538 -13.487 -17.210 1.00 88.12 97 GLU A O 1
ATOM 725 N N . ARG A 1 98 ? 7.230 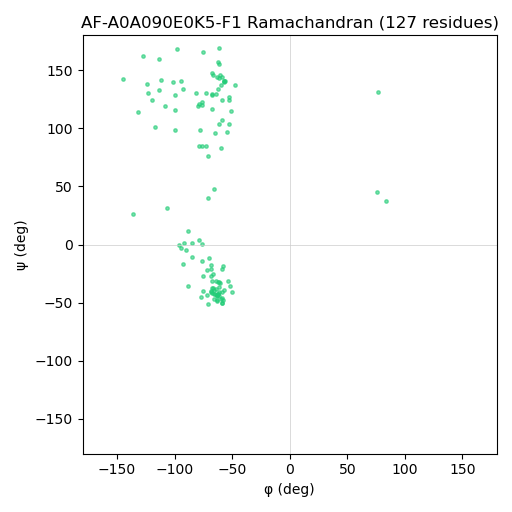-12.888 -18.922 1.00 85.06 98 ARG A N 1
ATOM 726 C CA . ARG A 1 98 ? 7.336 -11.455 -18.639 1.00 85.06 98 ARG A CA 1
ATOM 727 C C . ARG A 1 98 ? 6.111 -10.971 -17.889 1.00 85.06 98 ARG A C 1
ATOM 729 O O . ARG A 1 98 ? 4.984 -11.146 -18.341 1.00 85.06 98 ARG A O 1
ATOM 736 N N . LEU A 1 99 ? 6.348 -10.291 -16.776 1.00 84.94 99 LEU A N 1
ATOM 737 C CA . LEU A 1 99 ? 5.302 -9.737 -15.935 1.00 84.94 99 LEU A CA 1
ATOM 738 C C . LEU A 1 99 ? 5.006 -8.286 -16.289 1.00 84.94 99 LEU A C 1
ATOM 740 O O . LEU A 1 99 ? 5.945 -7.503 -16.481 1.00 84.94 99 LEU A O 1
ATOM 744 N N . PRO A 1 100 ? 3.720 -7.890 -16.267 1.00 88.50 100 PRO A N 1
ATOM 745 C CA . PRO A 1 100 ? 3.354 -6.493 -16.393 1.00 88.50 100 PRO A CA 1
ATOM 746 C C . PRO A 1 100 ? 3.988 -5.695 -15.253 1.00 88.50 100 PRO A C 1
ATOM 748 O O . PRO A 1 100 ? 4.003 -6.117 -14.092 1.00 88.50 100 PRO A O 1
ATOM 751 N N . CYS A 1 101 ? 4.522 -4.529 -15.600 1.00 85.12 101 CYS A N 1
ATOM 752 C CA . CYS A 1 101 ? 5.250 -3.678 -14.681 1.00 85.12 101 CYS A CA 1
ATOM 753 C C . CYS A 1 101 ? 4.602 -2.301 -14.625 1.00 85.12 101 CYS A C 1
ATOM 755 O O . CYS A 1 101 ? 4.361 -1.663 -15.646 1.00 85.12 101 CYS A O 1
ATOM 757 N N . LEU A 1 102 ? 4.354 -1.835 -13.406 1.00 88.62 102 LEU A N 1
ATOM 758 C CA . LEU A 1 102 ? 3.832 -0.505 -13.139 1.00 88.62 102 LEU A CA 1
ATOM 759 C C . LEU A 1 102 ? 4.785 0.211 -12.197 1.00 88.62 102 LEU A C 1
ATOM 761 O O . LEU A 1 102 ? 5.253 -0.361 -11.211 1.00 88.62 102 LEU A O 1
ATOM 765 N N . SER A 1 103 ? 5.026 1.487 -12.473 1.00 87.75 103 SER A N 1
ATOM 766 C CA . SER A 1 103 ? 5.755 2.372 -11.574 1.00 87.75 103 SER A CA 1
ATOM 767 C C . SER A 1 103 ? 4.823 3.432 -10.995 1.00 87.75 103 SER A C 1
ATOM 769 O O . SER A 1 103 ? 3.939 3.954 -11.673 1.00 87.75 103 SER A O 1
ATOM 771 N N . ILE A 1 104 ? 5.025 3.758 -9.718 1.00 88.94 104 ILE A N 1
ATOM 772 C CA . ILE A 1 104 ? 4.323 4.849 -9.037 1.00 88.94 104 ILE A CA 1
ATOM 773 C C . ILE A 1 104 ? 5.301 5.952 -8.665 1.00 88.94 104 ILE A C 1
ATOM 775 O O . ILE A 1 104 ? 6.352 5.710 -8.065 1.00 88.94 104 ILE A O 1
ATOM 779 N N . HIS A 1 105 ? 4.932 7.192 -8.968 1.00 82.31 105 HIS A N 1
ATOM 780 C CA . HIS A 1 105 ? 5.673 8.358 -8.504 1.00 82.31 105 HIS A CA 1
ATOM 781 C C . HIS A 1 105 ? 4.993 8.972 -7.287 1.00 82.31 105 HIS A C 1
ATOM 783 O O . HIS A 1 105 ? 4.041 9.746 -7.386 1.00 82.31 105 HIS A O 1
ATOM 789 N N . LEU A 1 106 ? 5.523 8.635 -6.114 1.00 77.25 106 LEU A N 1
ATOM 790 C CA . LEU A 1 106 ? 5.105 9.228 -4.852 1.00 77.25 106 LEU A CA 1
ATOM 791 C C . LEU A 1 106 ? 5.989 10.432 -4.522 1.00 77.25 106 LEU A C 1
ATOM 793 O O . LEU A 1 106 ? 7.215 10.374 -4.632 1.00 77.25 106 LEU A O 1
ATOM 797 N N . GLY A 1 107 ? 5.353 11.533 -4.117 1.00 70.06 107 GLY A N 1
ATOM 798 C CA . GLY A 1 107 ? 6.042 12.769 -3.751 1.00 70.06 107 GLY A CA 1
ATOM 799 C C . GLY A 1 107 ? 7.001 12.602 -2.566 1.00 70.06 107 GLY A C 1
ATOM 800 O O . GLY A 1 107 ? 7.009 11.592 -1.856 1.00 70.06 107 GLY A O 1
ATOM 801 N N . ARG A 1 108 ? 7.828 13.626 -2.314 1.00 62.88 108 ARG A N 1
ATOM 802 C CA . ARG A 1 108 ? 8.723 13.638 -1.147 1.00 62.88 108 ARG A CA 1
ATOM 803 C C . ARG A 1 108 ? 7.898 13.519 0.135 1.00 62.88 108 ARG A C 1
ATOM 805 O O . ARG A 1 108 ? 7.032 14.350 0.404 1.00 62.88 108 ARG A O 1
ATOM 812 N N . THR A 1 109 ? 8.211 12.524 0.964 1.00 57.50 109 THR A N 1
ATOM 813 C CA . THR A 1 109 ? 7.590 12.417 2.291 1.00 57.50 109 THR A CA 1
ATOM 814 C C . THR A 1 109 ? 7.899 13.682 3.094 1.00 57.50 109 THR A C 1
ATOM 816 O O . THR A 1 109 ? 8.991 14.241 2.987 1.00 57.50 109 THR A O 1
ATOM 819 N N . ARG A 1 110 ? 6.954 14.142 3.921 1.00 50.78 110 ARG A N 1
ATOM 820 C CA . ARG A 1 110 ? 7.031 15.406 4.689 1.00 50.78 110 ARG A CA 1
ATOM 821 C C . ARG A 1 110 ? 8.048 15.377 5.857 1.00 50.78 110 ARG A C 1
ATOM 823 O O . ARG A 1 110 ? 7.750 15.841 6.958 1.00 50.78 110 ARG A O 1
ATOM 830 N N . ARG A 1 111 ? 9.222 14.763 5.665 1.00 47.12 111 ARG A N 1
ATOM 831 C CA . ARG A 1 111 ? 10.389 14.754 6.565 1.00 47.12 111 ARG A CA 1
ATOM 832 C C . ARG A 1 111 ? 11.682 14.757 5.738 1.00 47.12 111 ARG A C 1
ATOM 834 O O . ARG A 1 111 ? 11.749 14.036 4.744 1.00 47.12 111 ARG A O 1
ATOM 841 N N . PRO A 1 112 ? 12.731 15.475 6.173 1.00 37.12 112 PRO A N 1
ATOM 842 C CA . PRO A 1 112 ? 14.030 15.439 5.523 1.00 37.12 112 PRO A CA 1
ATOM 843 C C . PRO A 1 112 ? 14.739 14.133 5.902 1.00 37.12 112 PRO A C 1
ATOM 845 O O . PRO A 1 112 ? 15.514 14.074 6.849 1.00 37.12 112 PRO A O 1
ATOM 848 N N . LYS A 1 113 ? 14.454 13.051 5.184 1.00 43.62 113 LYS A N 1
ATOM 849 C CA . LYS A 1 113 ? 15.429 11.978 4.987 1.00 43.62 113 LYS A CA 1
ATOM 850 C C . LYS A 1 113 ? 15.441 11.671 3.500 1.00 43.62 113 LYS A C 1
ATOM 852 O O . LYS A 1 113 ? 14.428 11.256 2.944 1.00 43.62 113 LYS A O 1
ATOM 857 N N . ARG A 1 114 ? 16.580 11.955 2.864 1.00 36.81 114 ARG A N 1
ATOM 858 C CA . ARG A 1 114 ? 16.910 11.528 1.502 1.00 36.81 114 ARG A CA 1
ATOM 859 C C . ARG A 1 114 ? 16.699 10.014 1.439 1.00 36.81 114 ARG A C 1
ATOM 861 O O . ARG A 1 114 ? 17.503 9.258 1.967 1.00 36.81 114 ARG A O 1
ATOM 868 N N . ILE A 1 115 ? 15.599 9.591 0.836 1.00 45.44 115 ILE A N 1
ATOM 869 C CA . ILE A 1 115 ? 15.446 8.236 0.319 1.00 45.44 115 ILE A CA 1
ATOM 870 C C . ILE A 1 115 ? 15.507 8.434 -1.194 1.00 45.44 115 ILE A C 1
ATOM 872 O O . ILE A 1 115 ? 14.702 9.221 -1.704 1.00 45.44 115 ILE A O 1
ATOM 876 N N . PRO A 1 116 ? 16.484 7.842 -1.904 1.00 37.50 116 PRO A N 1
ATOM 877 C CA . PRO A 1 116 ? 16.531 7.952 -3.354 1.00 37.50 116 PRO A CA 1
ATOM 878 C C . PRO A 1 116 ? 15.212 7.434 -3.929 1.00 37.50 116 PRO A C 1
ATOM 880 O O . PRO A 1 116 ? 14.637 6.474 -3.411 1.00 37.50 116 PRO A O 1
ATOM 883 N N . THR A 1 117 ? 14.715 8.108 -4.964 1.00 41.41 117 THR A N 1
ATOM 884 C CA . THR A 1 117 ? 13.586 7.660 -5.780 1.00 41.41 117 THR A CA 1
ATOM 885 C C . THR A 1 117 ? 13.904 6.263 -6.298 1.00 41.41 117 THR A C 1
ATOM 887 O O . THR A 1 117 ? 14.641 6.110 -7.265 1.00 41.41 117 THR A O 1
ATOM 890 N N . ARG A 1 118 ? 13.409 5.232 -5.612 1.00 42.91 118 ARG A N 1
ATOM 891 C CA . ARG A 1 118 ? 13.406 3.874 -6.141 1.00 42.91 118 ARG A CA 1
ATOM 892 C C . ARG A 1 118 ? 12.224 3.795 -7.095 1.00 42.91 118 ARG A C 1
ATOM 894 O O . ARG A 1 118 ? 11.092 4.020 -6.669 1.00 42.91 118 ARG A O 1
ATOM 901 N N . SER A 1 119 ? 12.488 3.516 -8.367 1.00 43.66 119 SER A N 1
ATOM 902 C CA . SER A 1 119 ? 11.481 2.925 -9.237 1.00 43.66 119 SER A CA 1
ATOM 903 C C . SER A 1 119 ? 11.079 1.602 -8.588 1.00 43.66 119 SER A C 1
ATOM 905 O O . SER A 1 119 ? 11.863 0.659 -8.498 1.00 43.66 119 SER A O 1
ATOM 907 N N . CYS A 1 120 ? 9.883 1.556 -8.012 1.00 43.59 120 CYS A N 1
ATOM 908 C CA . CYS A 1 120 ? 9.298 0.293 -7.594 1.00 43.59 120 CYS A CA 1
ATOM 909 C C . CYS A 1 120 ? 8.744 -0.369 -8.854 1.00 43.59 120 CYS A C 1
ATOM 911 O O . CYS A 1 120 ? 7.573 -0.194 -9.160 1.00 43.59 120 CYS A O 1
ATOM 913 N N . CYS A 1 121 ? 9.593 -1.088 -9.591 1.00 38.19 121 CYS A N 1
ATOM 914 C CA . CYS A 1 121 ? 9.136 -2.112 -10.525 1.00 38.19 121 CYS A CA 1
ATOM 915 C C . CYS A 1 121 ? 8.652 -3.287 -9.669 1.00 38.19 121 CYS A C 1
ATOM 917 O O . CYS A 1 121 ? 9.430 -4.165 -9.290 1.00 38.19 121 CYS A O 1
ATOM 919 N N . SER A 1 122 ? 7.398 -3.239 -9.223 1.00 45.56 122 SER A N 1
ATOM 920 C CA . SER A 1 122 ? 6.813 -4.346 -8.473 1.00 45.56 122 SER A CA 1
ATOM 921 C C . SER A 1 122 ? 6.436 -5.448 -9.457 1.00 45.56 122 SER A C 1
ATOM 923 O O . SER A 1 122 ? 5.389 -5.382 -10.086 1.00 45.56 122 SER A O 1
ATOM 925 N N . SER A 1 123 ? 7.301 -6.460 -9.571 1.00 40.31 123 SER A N 1
ATOM 926 C CA . SER A 1 123 ? 6.991 -7.751 -10.194 1.00 40.31 123 SER A CA 1
ATOM 927 C C . SER A 1 123 ? 5.702 -8.310 -9.575 1.00 40.31 123 SER A C 1
ATOM 929 O O . SER A 1 123 ? 5.687 -8.593 -8.369 1.00 40.31 123 SER A O 1
ATOM 931 N N . ALA A 1 124 ? 4.641 -8.437 -10.375 1.00 44.25 124 ALA A N 1
ATOM 932 C CA . ALA A 1 124 ? 3.296 -8.823 -9.942 1.00 44.25 124 ALA A CA 1
ATOM 933 C C . ALA A 1 124 ? 3.223 -10.201 -9.242 1.00 44.25 124 ALA A C 1
ATOM 935 O O . ALA A 1 124 ? 2.322 -10.427 -8.436 1.00 44.25 124 ALA A O 1
ATOM 936 N N . ASP A 1 125 ? 4.206 -11.082 -9.448 1.00 45.09 125 ASP A N 1
ATOM 937 C CA . ASP A 1 125 ? 4.180 -12.458 -8.929 1.00 45.09 125 ASP A CA 1
ATOM 938 C C . ASP A 1 125 ? 4.481 -12.619 -7.444 1.00 45.09 125 ASP A C 1
ATOM 940 O O . ASP A 1 125 ? 4.188 -13.656 -6.854 1.00 45.09 125 ASP A O 1
ATOM 944 N N . ARG A 1 126 ? 5.020 -11.595 -6.777 1.00 44.28 126 ARG A N 1
ATOM 945 C CA . ARG A 1 126 ? 5.431 -11.740 -5.370 1.00 44.28 126 ARG A CA 1
ATOM 946 C C . ARG A 1 126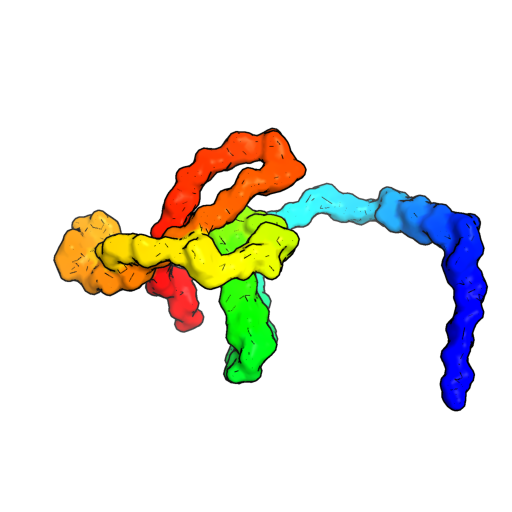 ? 4.274 -11.735 -4.362 1.00 44.28 126 ARG A C 1
ATOM 948 O O . ARG A 1 126 ? 4.529 -11.805 -3.163 1.00 44.28 126 ARG A O 1
ATOM 955 N N . PHE A 1 127 ? 3.032 -11.611 -4.830 1.00 42.44 127 PHE A N 1
ATOM 956 C CA . PHE A 1 127 ? 1.841 -11.426 -3.994 1.00 42.44 127 PHE A CA 1
ATOM 957 C C . PHE A 1 127 ? 0.632 -12.282 -4.408 1.00 42.44 127 PHE A C 1
ATOM 959 O O . PHE A 1 127 ? -0.511 -11.925 -4.099 1.00 42.44 127 PHE A O 1
ATOM 966 N N . ARG A 1 128 ? 0.854 -13.436 -5.053 1.00 33.25 128 ARG A N 1
ATOM 967 C CA . ARG A 1 128 ? -0.168 -14.495 -5.045 1.00 33.25 128 ARG A CA 1
ATOM 968 C C . ARG A 1 128 ? -0.210 -15.150 -3.649 1.00 33.25 128 ARG A C 1
ATOM 970 O O . ARG A 1 128 ? 0.860 -15.420 -3.108 1.00 33.25 128 ARG A O 1
ATOM 977 N N . PRO A 1 129 ? -1.402 -15.296 -3.035 1.00 39.78 129 PRO A N 1
ATOM 978 C CA . PRO A 1 129 ? -1.562 -15.963 -1.743 1.00 39.78 129 PRO A CA 1
ATOM 979 C C . PRO A 1 129 ? -1.233 -17.456 -1.813 1.00 39.78 129 PRO A C 1
ATOM 981 O O . PRO A 1 129 ? -1.376 -18.037 -2.913 1.00 39.78 129 PRO A O 1
#

Sequence (129 aa):
MAGAQGKIQRAGLQSAFKLASRASARPRGRKAVTADILATLLKACAGEKLIDVRDRTLLLTAFASGGRRRSEIAALRAEQLKDQDSVPVDPKDPDSERLPCLSIHLGRTRRPKRIPTRSCCSSADRFRP

Mean predicted aligned error: 14.64 Å

Foldseek 3Di:
DDDPPDPCPDPVNVVVVVVVVVVPPDPDDDDDQDPVNLVVVLVVLVDPDPVSVVVNCLSVVCVLVPNADPVQSVPDDPVQKDWDPFDAPDPVDRPHDTATFIFGDTDDHPDPDDDDPDRSRPRPPPDDD

Secondary structure (DSSP, 8-state):
------STT-HHHHHHHHHHHHHS---SSPPPPPHHHHHHHHHHT-SSSHHHHHHHHHHHHHHHTTS--HHHHTT--GGGEEEEEEEESSTT-TTSPEEEEEEE-PPPPSS------------GGGG--

Nearest PDB structures (foldseek):
  1pvq-assembly1_B-2  TM=7.039E-01  e=2.034E-01  Punavirus P1
  5crx-assembly1_B-2  TM=6.448E-01  e=4.143E-01  Punavirus P1
  2crx-assembly1_B-2  TM=6.391E-01  e=9.604E-01  Punavirus P1
  1pvp-assembly1_A-2  TM=5.872E-01  e=6.107E-01  Punavirus P1
  1drg-assembly1_A  TM=6.138E-01  e=9.003E-01  Punavirus P1

pLDDT: mean 74.68, std 19.17, range [33.25, 95.69]

Solvent-accessible surface area (backbone atoms only — not comparable to full-atom values): 8328 Å² total; per-residue (Å²): 138,87,78,82,84,65,86,68,81,43,69,71,54,51,50,49,52,53,48,50,66,65,68,43,85,69,74,86,69,84,78,80,86,48,73,69,57,48,54,58,54,44,62,77,29,66,54,90,48,72,66,23,50,49,53,37,50,50,53,51,53,32,52,74,68,70,64,56,54,66,73,58,61,74,66,61,54,75,88,45,54,39,85,46,76,60,41,42,74,42,91,88,38,86,84,40,66,64,33,69,24,48,34,63,76,77,75,86,65,101,57,101,65,96,68,78,89,66,80,45,69,52,62,63,76,82,70,70,133